Protein 1VMJ (pdb70)

Foldseek 3Di:
DFKFKDKDKDFDPDFKDKDFCQVVVLVRLQVSPFAWWKKKKFWPDLLKAKAKDAPDVVVVVVLVVVLCVVQNQPDQVVDPVCVVPDSRPSSNVSRVVRDGMDMFIHHRSGTPDDDGITMIIIGNGHNDMTIMMMMIDHD

CATH classification: 2.60.120.460

Sequence (139 aa):
MKSYRKELWFHTKRRREFINITPLLEECVRESGIKEGLLLCNAMHITASVFINDDEPGLHHDFEVWLEKLAPEKPYSQYKHNDTGEDNADAHLKRTIMGREVVIAITDRKMDLGPWEQVFYGEFDGMRPKRVLVKIIGE

Solvent-accessible surface area: 7703 Å² total; per-residue (Å²): 175,85,67,30,126,88,31,21,154,22,121,5,161,154,40,54,70,40,44,44,0,6,81,80,0,96,87,4,2,130,96,19,34,0,95,72,20,100,0,54,0,5,2,79,48,114,3,0,0,0,13,42,62,55,77,73,107,33,54,35,114,76,28,58,80,111,2,54,122,90,3,44,25,93,85,78,95,83,33,124,98,14,94,131,68,96,56,15,6,0,0,42,80,0,32,98,83,25,22,101,81,17,91,7,42,3,58,94,102,141,22,81,56,33,122,196,62,57,0,2,0,0,0,2,18,6,109,84,87,0,92,0,30,0,77,0,76,14,74

B-factor: mean 20.35, std 10.3, range [10.86, 66.01]

Radius of gyration: 16.14 Å; Cα contacts (8 Å, |Δi|>4): 302; chains: 1; bounding box: 43×37×29 Å

Structure (mmCIF, N/CA/C/O backbone):
data_1VMJ
#
_entry.id   1VMJ
#
_cell.length_a   110.194
_cell.length_b   110.194
_cell.length_c   110.194
_cell.angle_alpha   90.00
_cell.angle_beta   90.00
_cell.angle_gamma   90.00
#
_symmetry.space_group_name_H-M   'P 43 3 2'
#
loop_
_entity.id
_entity.type
_entity.pdbx_description
1 polymer 'hypothetical protein TM0723'
2 non-polymer 'SODIUM ION'
3 non-polymer 'SULFATE ION'
4 water water
#
loop_
_atom_site.group_PDB
_atom_site.id
_atom_site.type_symbol
_atom_site.label_atom_id
_atom_site.label_alt_id
_atom_site.label_comp_id
_atom_site.label_asym_id
_atom_site.label_entity_id
_atom_site.label_seq_id
_atom_site.pdbx_PDB_ins_code
_atom_site.Cartn_x
_atom_site.Cartn_y
_atom_site.Cartn_z
_atom_site.occupancy
_atom_site.B_iso_or_equiv
_atom_site.auth_seq_id
_atom_site.auth_comp_id
_atom_site.auth_asym_id
_atom_site.auth_atom_id
_atom_site.pdbx_PDB_model_num
ATOM 1 N N . MET A 1 13 ? 37.847 42.338 37.000 1.00 35.89 1 MET A N 1
ATOM 2 C CA . MET A 1 13 ? 38.356 43.287 38.051 1.00 32.92 1 MET A CA 1
ATOM 3 C C . MET A 1 13 ? 38.115 44.712 37.634 1.00 30.09 1 MET A C 1
ATOM 4 O O . MET A 1 13 ? 38.378 45.089 36.492 1.00 32.12 1 MET A O 1
ATOM 9 N N . LYS A 1 14 ? 37.688 45.534 38.577 1.00 22.81 2 LYS A N 1
ATOM 10 C CA . LYS A 1 14 ? 37.466 46.919 38.276 1.00 20.73 2 LYS A CA 1
ATOM 11 C C . LYS A 1 14 ? 38.695 47.704 38.701 1.00 17.63 2 LYS A C 1
ATOM 12 O O . LYS A 1 14 ? 39.400 47.339 39.650 1.00 16.99 2 LYS A O 1
ATOM 17 N N . SER A 1 15 ? 38.931 48.798 37.991 1.00 16.82 3 SER A N 1
ATOM 18 C CA . SER A 1 15 ? 39.929 49.761 38.407 1.00 17.33 3 SER A CA 1
ATOM 19 C C . SER A 1 15 ? 39.433 51.149 38.117 1.00 17.42 3 SER A C 1
ATOM 20 O O . SER A 1 15 ? 38.559 51.366 37.260 1.00 19.29 3 SER A O 1
ATOM 23 N N . TYR A 1 16 ? 39.968 52.094 38.874 1.00 13.89 4 TYR A N 1
ATOM 24 C CA . TYR A 1 16 ? 39.567 53.470 38.812 1.00 14.32 4 TYR A CA 1
ATOM 25 C C . TYR A 1 16 ? 40.783 54.322 39.049 1.00 15.16 4 TYR A C 1
ATOM 26 O O . TYR A 1 16 ? 41.605 53.996 39.913 1.00 13.72 4 TYR A O 1
ATOM 35 N N . ARG A 1 17 ? 40.872 55.421 38.307 1.00 13.83 5 ARG A N 1
ATOM 36 C CA . ARG A 1 17 ? 41.983 56.360 38.420 1.00 14.74 5 ARG A CA 1
ATOM 37 C C . ARG A 1 17 ? 41.488 57.799 38.347 1.00 14.20 5 ARG A C 1
ATOM 38 O O . ARG A 1 17 ? 40.619 58.137 37.536 1.00 14.99 5 ARG A O 1
ATOM 46 N N . LYS A 1 18 ? 42.044 58.664 39.176 1.00 12.05 6 LYS A N 1
ATOM 47 C CA . LYS A 1 18 ? 41.756 60.077 39.113 1.00 13.39 6 LYS A CA 1
ATOM 48 C C . LYS A 1 18 ? 42.971 60.838 39.627 1.00 14.86 6 LYS A C 1
ATOM 49 O O . LYS A 1 18 ? 43.517 60.514 40.685 1.00 14.26 6 LYS A O 1
ATOM 59 N N . GLU A 1 19 ? 43.363 61.886 38.910 1.00 13.09 7 GLU A N 1
ATOM 60 C CA . GLU A 1 19 ? 44.322 62.854 39.441 1.00 13.49 7 GLU A CA 1
ATOM 61 C C . GLU A 1 19 ? 43.586 64.038 40.051 1.00 13.61 7 GLU A C 1
ATOM 62 O O . GLU A 1 19 ? 42.650 64.580 39.468 1.00 16.44 7 GLU A O 1
ATOM 68 N N . LEU A 1 20 ? 44.008 64.412 41.235 1.00 12.14 8 LEU A N 1
ATOM 69 C CA . LEU A 1 20 ? 43.491 65.578 41.932 1.00 12.14 8 LEU A CA 1
ATOM 70 C C . LEU A 1 20 ? 44.586 66.624 41.899 1.00 13.58 8 LEU A C 1
ATOM 71 O O . LEU A 1 20 ? 45.712 66.348 42.268 1.00 14.31 8 LEU A O 1
ATOM 76 N N . TRP A 1 21 ? 44.271 67.839 41.470 1.00 12.59 9 TRP A N 1
ATOM 77 C CA . TRP A 1 21 ? 45.279 68.885 41.309 1.00 13.85 9 TRP A CA 1
ATOM 78 C C . TRP A 1 21 ? 45.142 69.955 42.363 1.00 16.03 9 TRP A C 1
ATOM 79 O O . TRP A 1 21 ? 44.032 70.241 42.807 1.00 15.32 9 TRP A O 1
ATOM 90 N N . PHE A 1 22 ? 46.280 70.513 42.755 1.00 16.59 10 PHE A N 1
ATOM 91 C CA . PHE A 1 22 ? 46.351 71.561 43.780 1.00 16.41 10 PHE A CA 1
ATOM 92 C C . PHE A 1 22 ? 47.296 72.647 43.308 1.00 18.64 10 PHE A C 1
ATOM 93 O O . PHE A 1 22 ? 48.229 72.408 42.558 1.00 17.43 10 PHE A O 1
ATOM 101 N N . HIS A 1 23 ? 47.000 73.873 43.718 1.00 19.39 11 HIS A N 1
ATOM 102 C CA . HIS A 1 23 ? 47.889 75.000 43.496 1.00 21.02 11 HIS A CA 1
ATOM 103 C C . HIS A 1 23 ? 47.747 75.865 44.733 1.00 21.44 11 HIS A C 1
ATOM 104 O O . HIS A 1 23 ? 46.831 76.689 44.825 1.00 21.70 11 HIS A O 1
ATOM 111 N N . THR A 1 24 ? 48.601 75.656 45.729 1.00 16.84 12 THR A N 1
ATOM 112 C CA . THR A 1 24 ? 48.403 76.306 47.000 1.00 17.10 12 THR A CA 1
ATOM 113 C C . THR A 1 24 ? 48.850 77.767 46.953 1.00 15.13 12 THR A C 1
ATOM 114 O O . THR A 1 24 ? 49.768 78.132 46.226 1.00 15.86 12 THR A O 1
ATOM 118 N N . LYS A 1 25 ? 48.206 78.584 47.780 1.00 15.60 13 LYS A N 1
ATOM 119 C CA . LYS A 1 25 ? 48.524 80.002 47.866 1.00 19.18 13 LYS A CA 1
ATOM 120 C C . LYS A 1 25 ? 49.918 80.223 48.462 1.00 18.97 13 LYS A C 1
ATOM 121 O O . LYS A 1 25 ? 50.637 81.156 48.076 1.00 19.79 13 LYS A O 1
ATOM 127 N N . ARG A 1 26 ? 50.290 79.365 49.404 1.00 18.98 14 ARG A N 1
ATOM 128 C CA . ARG A 1 26 ? 51.559 79.507 50.103 1.00 19.64 14 ARG A CA 1
ATOM 129 C C . ARG A 1 26 ? 52.441 78.281 49.899 1.00 17.23 14 ARG A C 1
ATOM 130 O O . ARG A 1 26 ? 52.034 77.267 49.351 1.00 16.51 14 ARG A O 1
ATOM 144 N N . ARG A 1 27 ? 53.664 78.375 50.378 1.00 16.48 15 ARG A N 1
ATOM 145 C CA . ARG A 1 27 ? 54.645 77.310 50.212 1.00 14.63 15 ARG A CA 1
ATOM 146 C C . ARG A 1 27 ? 54.204 75.985 50.847 1.00 11.40 15 ARG A C 1
ATOM 147 O O . ARG A 1 27 ? 54.408 74.907 50.262 1.00 14.29 15 ARG A O 1
ATOM 155 N N . ARG A 1 28 ? 53.689 76.097 52.072 1.00 13.46 16 ARG A N 1
ATOM 156 C CA . ARG A 1 28 ? 53.254 74.931 52.822 1.00 14.12 16 ARG A CA 1
ATOM 157 C C . ARG A 1 28 ? 51.782 75.072 53.208 1.00 15.59 16 ARG A C 1
ATOM 158 O O . ARG A 1 28 ? 51.338 76.158 53.601 1.00 20.13 16 ARG A O 1
ATOM 166 N N . GLU A 1 29 ? 51.060 73.960 53.143 1.00 15.04 17 GLU A N 1
ATOM 167 C CA . GLU A 1 29 ? 49.633 73.911 53.445 1.00 16.22 17 GLU A CA 1
ATOM 168 C C . GLU A 1 29 ? 49.182 72.477 53.630 1.00 14.24 17 GLU A C 1
ATOM 169 O O . GLU A 1 29 ? 49.701 71.604 52.962 1.00 16.05 17 GLU A O 1
ATOM 175 N N . PHE A 1 30 ? 48.246 72.242 54.555 1.00 13.88 18 PHE A N 1
ATOM 176 C CA . PHE A 1 30 ? 47.557 70.961 54.653 1.00 14.53 18 PHE A CA 1
ATOM 177 C C . PHE A 1 30 ? 46.144 71.150 54.125 1.00 13.40 18 PHE A C 1
ATOM 178 O O . PHE A 1 30 ? 45.451 72.100 54.528 1.00 15.36 18 PHE A O 1
ATOM 193 N N . ILE A 1 31 ? 45.722 70.265 53.245 1.00 13.07 19 ILE A N 1
ATOM 194 C CA . ILE A 1 31 ? 44.388 70.328 52.662 1.00 14.00 19 ILE A CA 1
ATOM 195 C C . ILE A 1 31 ? 43.653 69.020 52.907 1.00 14.41 19 ILE A C 1
ATOM 196 O O . ILE A 1 31 ? 44.148 67.973 52.546 1.00 12.85 19 ILE A O 1
ATOM 201 N N . ASN A 1 32 ? 42.483 69.088 53.548 1.00 14.16 20 ASN A N 1
ATOM 202 C CA . ASN A 1 32 ? 41.671 67.891 53.778 1.00 12.51 20 ASN A CA 1
ATOM 203 C C . ASN A 1 32 ? 41.049 67.460 52.445 1.00 14.09 20 ASN A C 1
ATOM 204 O O . ASN A 1 32 ? 40.247 68.168 51.851 1.00 15.50 20 ASN A O 1
ATOM 209 N N . ILE A 1 33 ? 41.443 66.280 51.965 1.00 12.70 21 ILE A N 1
ATOM 210 C CA . ILE A 1 33 ? 40.954 65.744 50.684 1.00 12.25 21 ILE A CA 1
ATOM 211 C C . ILE A 1 33 ? 39.981 64.563 50.854 1.00 12.85 21 ILE A C 1
ATOM 212 O O . ILE A 1 33 ? 39.561 63.930 49.882 1.00 12.44 21 ILE A O 1
ATOM 217 N N . THR A 1 34 ? 39.597 64.269 52.101 1.00 12.17 22 THR A N 1
ATOM 218 C CA . THR A 1 34 ? 38.711 63.168 52.350 1.00 13.01 22 THR A CA 1
ATOM 219 C C 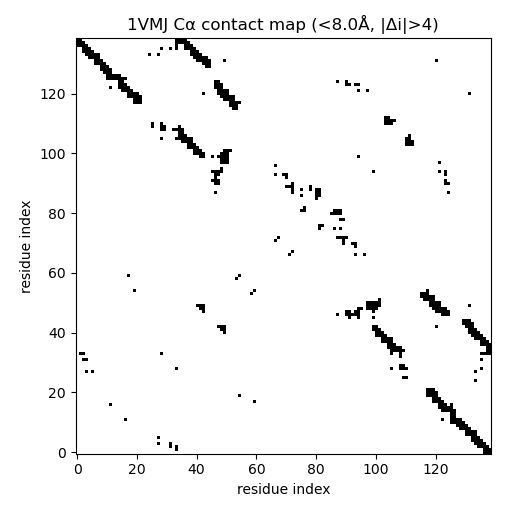. THR A 1 34 ? 37.449 63.177 51.493 1.00 12.41 22 THR A C 1
ATOM 220 O O . THR A 1 34 ? 37.110 62.139 50.910 1.00 12.95 22 THR A O 1
ATOM 224 N N . PRO A 1 35 ? 36.756 64.326 51.404 1.00 12.19 23 PRO A N 1
ATOM 225 C CA . PRO A 1 35 ? 35.543 64.314 50.581 1.00 12.94 23 PRO A CA 1
ATOM 226 C C . PRO A 1 35 ? 35.767 64.019 49.097 1.00 13.32 23 PRO A C 1
ATOM 227 O O . PRO A 1 35 ? 34.884 63.473 48.429 1.00 14.31 23 PRO A O 1
ATOM 231 N N . LEU A 1 36 ? 36.930 64.383 48.577 1.00 13.66 24 LEU A N 1
ATOM 232 C CA . LEU A 1 36 ? 37.260 64.100 47.185 1.00 13.03 24 LEU A CA 1
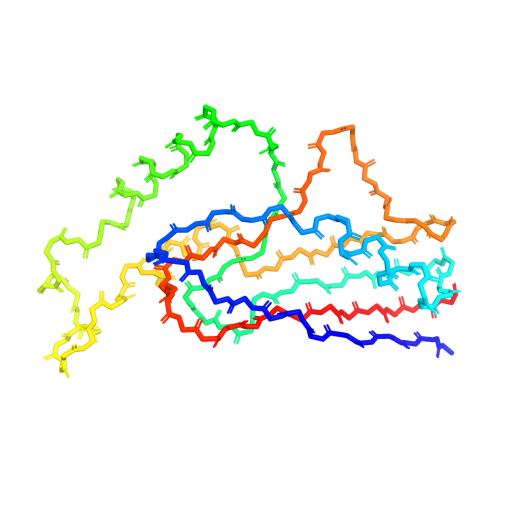ATOM 233 C C . LEU A 1 36 ? 37.428 62.594 46.993 1.00 13.16 24 LEU A C 1
ATOM 234 O O . LEU A 1 36 ? 36.875 62.012 46.055 1.00 14.70 24 LEU A O 1
ATOM 239 N N . LEU A 1 37 ? 38.175 61.958 47.893 1.00 13.19 25 LEU A N 1
ATOM 240 C CA . LEU A 1 37 ? 38.340 60.508 47.882 1.00 12.68 25 LEU A CA 1
ATOM 241 C C . LEU A 1 37 ? 37.005 59.755 48.016 1.00 12.47 25 LEU A C 1
ATOM 242 O O . LEU A 1 37 ? 36.760 58.763 47.334 1.00 12.62 25 LEU A O 1
ATOM 247 N N . GLU A 1 38 ? 36.118 60.264 48.858 1.00 12.87 26 GLU A N 1
ATOM 248 C CA . GLU A 1 38 ? 34.787 59.680 48.993 1.00 12.57 26 GLU A CA 1
ATOM 249 C C . GLU A 1 38 ? 34.059 59.672 47.639 1.00 12.83 26 GLU A C 1
ATOM 250 O O . GLU A 1 38 ? 33.410 58.677 47.279 1.00 13.34 26 GLU A O 1
ATOM 256 N N . GLU A 1 39 ? 34.187 60.771 46.894 1.00 14.00 27 GLU A N 1
ATOM 257 C CA . GLU A 1 39 ? 33.536 60.858 45.583 1.00 13.62 27 GLU A CA 1
ATOM 258 C C . GLU A 1 39 ? 34.210 59.921 44.552 1.00 13.33 27 GLU A C 1
ATOM 259 O O . GLU A 1 39 ? 33.538 59.308 43.747 1.00 13.19 27 GLU A O 1
ATOM 265 N N . CYS A 1 40 ? 35.532 59.783 44.608 1.00 13.29 28 CYS A N 1
ATOM 266 C CA . CYS A 1 40 ? 36.234 58.770 43.792 1.00 13.32 28 CYS A CA 1
ATOM 267 C C . CYS A 1 40 ? 35.701 57.383 44.056 1.00 13.91 28 CYS A C 1
ATOM 268 O O . CYS A 1 40 ? 35.392 56.617 43.131 1.00 14.82 28 CYS A O 1
ATOM 271 N N . VAL A 1 41 ? 35.584 57.049 45.334 1.00 13.52 29 VAL A N 1
ATOM 272 C CA . VAL A 1 41 ? 35.141 55.709 45.713 1.00 12.16 29 VAL A CA 1
ATOM 273 C C . VAL A 1 41 ? 33.723 55.517 45.197 1.00 13.85 29 VAL A C 1
ATOM 274 O O . VAL A 1 41 ? 33.389 54.481 44.622 1.00 12.68 29 VAL A O 1
ATOM 278 N N . ARG A 1 42 ? 32.893 56.540 45.372 1.00 13.30 30 ARG A N 1
ATOM 279 C CA . ARG A 1 42 ? 31.496 56.413 44.992 1.00 13.38 30 ARG A CA 1
ATOM 280 C C . ARG A 1 42 ? 31.396 56.177 43.491 1.00 14.24 30 ARG A C 1
ATOM 281 O O . ARG A 1 42 ? 30.721 55.245 43.049 1.00 15.48 30 ARG A O 1
ATOM 289 N N . GLU A 1 43 ? 32.064 57.016 42.714 1.00 14.60 31 GLU A N 1
ATOM 290 C CA . GLU A 1 43 ? 31.918 56.911 41.273 1.00 15.26 31 GLU A CA 1
ATOM 291 C C . GLU A 1 43 ? 32.582 55.648 40.697 1.00 17.07 31 GLU A C 1
ATOM 292 O O . GLU A 1 43 ? 32.155 55.140 39.669 1.00 18.21 31 GLU A O 1
ATOM 298 N N . SER A 1 44 ? 33.570 55.107 41.381 1.00 15.91 32 SER A N 1
ATOM 299 C CA . SER A 1 44 ? 34.222 53.895 40.913 1.00 16.49 32 SER A CA 1
ATOM 300 C C . SER A 1 44 ? 33.297 52.709 40.819 1.00 16.44 32 SER A C 1
ATOM 301 O O . SER A 1 44 ? 33.562 51.776 40.046 1.00 18.62 32 SER A O 1
ATOM 304 N N . GLY A 1 45 ? 32.278 52.699 41.671 1.00 14.61 33 GLY A N 1
ATOM 305 C CA . GLY A 1 45 ? 31.388 51.541 41.784 1.00 15.96 33 GLY A CA 1
ATOM 306 C C . GLY A 1 45 ? 32.010 50.318 42.435 1.00 16.61 33 GLY A C 1
ATOM 307 O O . GLY A 1 45 ? 31.390 49.253 42.484 1.00 18.26 33 GLY A O 1
ATOM 308 N N . ILE A 1 46 ? 33.229 50.439 42.923 1.00 14.75 34 ILE A N 1
ATOM 309 C CA . ILE A 1 46 ? 33.909 49.325 43.556 1.00 14.50 34 ILE A CA 1
ATOM 310 C C . ILE A 1 46 ? 33.338 49.084 44.949 1.00 14.58 34 ILE A C 1
ATOM 311 O O . ILE A 1 46 ? 33.220 50.010 45.742 1.00 14.63 34 ILE A O 1
ATOM 316 N N . LYS A 1 47 ? 32.980 47.832 45.243 1.00 14.01 35 LYS A N 1
ATOM 317 C CA . LYS A 1 47 ? 32.398 47.488 46.528 1.00 13.55 35 LYS A CA 1
ATOM 318 C C . LYS A 1 47 ? 33.469 47.091 47.539 1.00 14.84 35 LYS A C 1
ATOM 319 O O . LYS A 1 47 ? 33.397 47.495 48.693 1.00 14.13 35 LYS A O 1
ATOM 330 N N . GLU A 1 48 ? 34.432 46.275 47.101 1.00 13.79 36 GLU A N 1
ATOM 331 C CA . GLU A 1 48 ? 35.506 45.757 47.965 1.00 12.03 36 GLU A CA 1
ATOM 332 C C . GLU A 1 48 ? 36.822 45.914 47.231 1.00 12.60 36 GLU A C 1
ATOM 333 O O . GLU A 1 48 ? 36.942 45.526 46.069 1.00 15.12 36 GLU A O 1
ATOM 339 N N . GLY A 1 49 ? 37.813 46.490 47.892 1.00 13.28 37 GLY A N 1
ATOM 340 C CA . GLY A 1 49 ? 39.065 46.719 47.210 1.00 15.58 37 GLY A CA 1
ATOM 341 C C . GLY A 1 49 ? 40.072 47.464 48.051 1.00 14.49 37 GLY A C 1
ATOM 342 O O . GLY A 1 49 ? 39.947 47.522 49.267 1.00 12.71 37 GLY A O 1
ATOM 343 N N . LEU A 1 50 ? 41.083 48.010 47.382 1.00 13.59 38 LEU A N 1
ATOM 344 C CA . LEU A 1 50 ? 42.104 48.841 47.998 1.00 13.11 38 LEU A CA 1
ATOM 345 C C . LEU A 1 50 ? 42.218 50.108 47.188 1.00 13.23 38 LEU A C 1
ATOM 346 O O . LEU A 1 50 ? 42.223 50.057 45.955 1.00 12.97 38 LEU A O 1
ATOM 351 N N . LEU A 1 51 ? 42.347 51.223 47.895 1.00 12.86 39 LEU A N 1
ATOM 352 C CA . LEU A 1 51 ? 42.565 52.536 47.325 1.00 10.86 39 LEU A CA 1
ATOM 353 C C . LEU A 1 51 ? 43.967 53.004 47.706 1.00 12.13 39 LEU A C 1
ATOM 354 O O . LEU A 1 51 ? 44.354 52.984 48.863 1.00 13.61 39 LEU A O 1
ATOM 359 N N . LEU A 1 52 ? 44.724 53.433 46.712 1.00 12.37 40 LEU A N 1
ATOM 360 C CA . LEU A 1 52 ? 45.983 54.124 46.890 1.00 11.94 40 LEU A CA 1
ATOM 361 C C . LEU A 1 52 ? 45.754 55.589 46.586 1.00 11.34 40 LEU A C 1
ATOM 362 O O . LEU A 1 52 ? 45.160 55.935 45.591 1.00 12.07 40 LEU A O 1
ATOM 367 N N . CYS A 1 53 ? 46.290 56.434 47.451 1.00 12.01 41 CYS A N 1
ATOM 368 C CA . CYS A 1 53 ? 46.331 57.835 47.185 1.00 12.01 41 CYS A CA 1
ATOM 369 C C . CYS A 1 53 ? 47.723 58.347 47.514 1.00 12.33 41 CYS A C 1
ATOM 370 O O . CYS A 1 53 ? 48.164 58.268 48.675 1.00 13.29 41 CYS A O 1
ATOM 373 N N . ASN A 1 54 ? 48.396 58.899 46.505 1.00 12.25 42 ASN A N 1
ATOM 374 C CA . ASN A 1 54 ? 49.770 59.330 46.667 1.00 12.13 42 ASN A CA 1
ATOM 375 C C . ASN A 1 54 ? 50.051 60.671 46.035 1.00 14.03 42 ASN A C 1
ATOM 376 O O . ASN A 1 54 ? 49.444 61.043 45.052 1.00 13.09 42 ASN A O 1
ATOM 381 N N . ALA A 1 55 ? 51.014 61.384 46.635 1.00 13.93 43 ALA A N 1
ATOM 382 C CA . ALA A 1 55 ? 51.565 62.581 46.027 1.00 14.26 43 ALA A CA 1
ATOM 383 C C . ALA A 1 55 ? 52.379 62.146 44.811 1.00 13.31 43 ALA A C 1
ATOM 384 O O . ALA A 1 55 ? 53.226 61.269 44.924 1.00 15.24 43 ALA A O 1
ATOM 386 N N . MET A 1 56 ? 52.135 62.784 43.668 1.00 12.83 44 MET A N 1
ATOM 387 C CA . MET A 1 56 ? 52.881 62.495 42.446 1.00 12.62 44 MET A CA 1
ATOM 388 C C . MET A 1 56 ? 54.146 63.327 42.363 1.00 14.44 44 MET A C 1
ATOM 389 O O . MET A 1 56 ? 54.959 63.132 41.471 1.00 15.65 44 MET A O 1
ATOM 394 N N . HIS A 1 57 ? 54.296 64.253 43.293 1.00 14.67 45 HIS A N 1
ATOM 395 C CA . HIS A 1 57 ? 55.481 65.113 43.394 1.00 14.92 45 HIS A CA 1
ATOM 396 C C . HIS A 1 57 ? 56.256 64.724 44.623 1.00 15.47 45 HIS A C 1
ATOM 397 O O . HIS A 1 57 ? 55.700 64.258 45.614 1.00 16.89 45 HIS A O 1
ATOM 404 N N . ILE A 1 58 ? 57.564 64.911 44.551 1.00 13.04 46 ILE A N 1
ATOM 405 C CA . ILE A 1 58 ? 58.486 64.378 45.549 1.00 13.83 46 ILE A CA 1
ATOM 406 C C . ILE A 1 58 ? 58.786 65.372 46.668 1.00 14.52 46 ILE A C 1
ATOM 407 O O . ILE A 1 58 ? 59.683 65.137 47.493 1.00 14.05 46 ILE A O 1
ATOM 412 N N . THR A 1 59 ? 58.002 66.453 46.694 1.00 13.93 47 THR A N 1
ATOM 413 C CA . THR A 1 59 ? 58.053 67.497 47.699 1.00 13.69 47 THR A CA 1
ATOM 414 C C . THR A 1 59 ? 56.702 67.703 48.386 1.00 13.59 47 THR A C 1
ATOM 415 O O . THR A 1 59 ? 56.439 68.767 48.963 1.00 14.73 47 THR A O 1
ATOM 419 N N . ALA A 1 60 ? 55.861 66.675 48.335 1.00 13.17 48 ALA A N 1
ATOM 420 C CA . ALA A 1 60 ? 54.560 66.720 48.957 1.00 12.49 48 ALA A CA 1
ATOM 421 C C . ALA A 1 60 ? 54.157 65.339 49.433 1.00 13.75 48 ALA A C 1
ATOM 422 O O . ALA A 1 60 ? 54.772 64.322 49.105 1.00 14.67 48 ALA A O 1
ATOM 424 N N . SER A 1 61 ? 53.130 65.315 50.275 1.00 13.53 49 SER A N 1
ATOM 425 C CA . SER A 1 61 ? 52.684 64.099 50.961 1.00 12.91 49 SER A CA 1
ATOM 426 C C . SER A 1 61 ? 51.208 63.876 50.835 1.00 13.01 49 SER A C 1
ATOM 427 O O . SER A 1 61 ? 50.453 64.818 50.667 1.00 14.42 49 SER A O 1
ATOM 430 N N . VAL A 1 62 ? 50.804 62.616 50.976 1.00 12.45 50 VAL A N 1
ATOM 431 C CA . VAL A 1 62 ? 49.432 62.264 51.337 1.00 12.75 50 VAL A CA 1
ATOM 432 C C . VAL A 1 62 ? 49.497 61.427 52.617 1.00 14.62 50 VAL A C 1
ATOM 433 O O . VAL A 1 62 ? 50.280 60.496 52.722 1.00 12.91 50 VAL A O 1
ATOM 437 N N . PHE A 1 63 ? 48.733 61.819 53.627 1.00 13.08 51 PHE A N 1
ATOM 438 C CA . PHE A 1 63 ? 48.784 61.183 54.942 1.00 12.35 51 PHE A CA 1
ATOM 439 C C . PHE A 1 63 ? 47.418 61.282 55.574 1.00 12.80 51 PHE A C 1
ATOM 440 O O . PHE A 1 63 ? 46.538 62.018 55.099 1.00 13.87 51 PHE A O 1
ATOM 448 N N . ILE A 1 64 ? 47.249 60.484 56.623 1.00 13.33 52 ILE A N 1
ATOM 449 C CA . ILE A 1 64 ? 46.030 60.469 57.412 1.00 11.97 52 ILE A CA 1
ATOM 450 C C . ILE A 1 64 ? 46.318 60.933 58.830 1.00 12.50 52 ILE A C 1
ATOM 451 O O . ILE A 1 64 ? 47.208 60.399 59.504 1.00 14.34 52 ILE A O 1
ATOM 456 N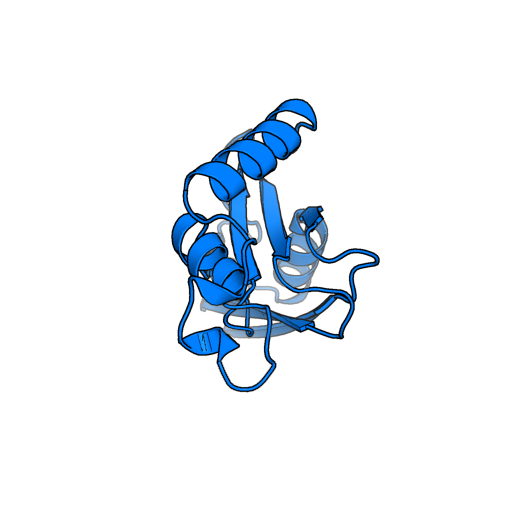 N . ASN A 1 65 ? 45.549 61.916 59.300 1.00 12.30 53 ASN A N 1
ATOM 457 C CA . ASN A 1 65 ? 45.623 62.297 60.699 1.00 12.83 53 ASN A CA 1
ATOM 458 C C . ASN A 1 65 ? 44.420 63.152 61.061 1.00 15.42 53 ASN A C 1
ATOM 459 O O . ASN A 1 65 ? 43.430 63.085 60.389 1.00 15.50 53 ASN A O 1
ATOM 464 N N . ASP A 1 66 ? 44.504 63.940 62.122 1.00 16.43 54 ASP A N 1
ATOM 465 C CA . ASP A 1 66 ? 43.347 64.702 62.605 1.00 16.94 54 ASP A CA 1
ATOM 466 C C . ASP A 1 66 ? 43.156 65.987 61.823 1.00 17.27 54 ASP A C 1
ATOM 467 O O . ASP A 1 66 ? 44.127 66.648 61.468 1.00 21.03 54 ASP A O 1
ATOM 472 N N . ASP A 1 67 ? 41.904 66.366 61.600 1.00 17.88 55 ASP A N 1
ATOM 473 C CA . ASP A 1 67 ? 41.596 67.698 61.103 1.00 17.62 55 ASP A CA 1
ATOM 474 C C . ASP A 1 67 ? 41.302 68.605 62.296 1.00 18.24 55 ASP A C 1
ATOM 475 O O . ASP A 1 67 ? 40.162 68.800 62.698 1.00 18.79 55 ASP A O 1
ATOM 480 N N . GLU A 1 68 ? 42.364 69.118 62.886 1.00 18.55 56 GLU A N 1
ATOM 481 C CA . GLU A 1 68 ? 42.278 69.965 64.071 1.00 19.27 56 GLU A CA 1
ATOM 482 C C . GLU A 1 68 ? 43.370 71.018 63.903 1.00 18.48 56 GLU A C 1
ATOM 483 O O . GLU A 1 68 ? 44.517 70.670 63.674 1.00 18.17 56 GLU A O 1
ATOM 489 N N . PRO A 1 69 ? 43.022 72.310 63.992 1.00 18.67 57 PRO A N 1
ATOM 490 C CA . PRO A 1 69 ? 43.987 73.355 63.666 1.00 18.79 57 PRO A CA 1
ATOM 491 C C . PRO A 1 69 ? 45.210 73.394 64.572 1.00 16.19 57 PRO A C 1
ATOM 492 O O . PRO A 1 69 ? 46.298 73.705 64.096 1.00 17.47 57 PRO A O 1
ATOM 496 N N . GLY A 1 70 ? 45.029 73.103 65.856 1.00 16.79 58 GLY A N 1
ATOM 497 C CA . GLY A 1 70 ? 46.148 73.058 66.790 1.00 15.06 58 GLY A CA 1
ATOM 498 C C . GLY A 1 70 ? 47.168 72.037 66.334 1.00 13.16 58 GLY A C 1
ATOM 499 O O . GLY A 1 70 ? 48.367 72.310 66.296 1.00 15.39 58 GLY A O 1
ATOM 500 N N . LEU A 1 71 ? 46.697 70.856 65.948 1.00 14.07 59 LEU A N 1
ATOM 501 C CA . LEU A 1 71 ? 47.605 69.804 65.497 1.00 15.08 59 LEU A CA 1
ATOM 502 C C . LEU A 1 71 ? 48.311 70.163 64.202 1.00 14.92 59 LEU A C 1
ATOM 503 O O . LEU A 1 71 ? 49.489 69.867 64.040 1.00 14.95 59 LEU A O 1
ATOM 508 N N . HIS A 1 72 ? 47.602 70.826 63.285 1.00 15.18 60 HIS A N 1
ATOM 509 C CA . HIS A 1 72 ? 48.236 71.296 62.056 1.00 15.30 60 HIS A CA 1
ATOM 510 C C . HIS A 1 72 ? 49.369 72.254 62.348 1.00 14.17 60 HIS A C 1
ATOM 511 O O . HIS A 1 72 ? 50.443 72.139 61.762 1.00 16.05 60 HIS A O 1
ATOM 518 N N . HIS A 1 73 ? 49.130 73.166 63.283 1.00 13.36 61 HIS A N 1
ATOM 519 C CA . HIS A 1 73 ? 50.182 74.037 63.755 1.00 13.49 61 HIS A CA 1
ATOM 520 C C . HIS A 1 73 ? 51.350 73.233 64.342 1.00 15.23 61 HIS A C 1
ATOM 521 O O . HIS A 1 73 ? 52.513 73.480 64.024 1.00 15.37 61 HIS A O 1
ATOM 528 N N . ASP A 1 74 ? 51.039 72.235 65.159 1.00 13.62 62 ASP A N 1
ATOM 529 C CA . ASP A 1 74 ? 52.084 71.407 65.749 1.00 13.58 62 ASP A CA 1
ATOM 530 C C . ASP A 1 74 ? 52.910 70.668 64.694 1.00 14.10 62 ASP A C 1
ATOM 531 O O . ASP A 1 74 ? 54.125 70.607 64.806 1.00 14.56 62 ASP A O 1
ATOM 536 N N . PHE A 1 75 ? 52.275 70.146 63.648 1.00 14.48 63 PHE A N 1
ATOM 537 C CA . PHE A 1 75 ? 53.026 69.491 62.568 1.00 15.22 63 PHE A CA 1
ATOM 538 C C . PHE A 1 75 ? 53.968 70.495 61.883 1.00 14.46 63 PHE A C 1
ATOM 539 O O . PHE A 1 75 ? 55.100 70.169 61.561 1.00 13.85 63 PHE A O 1
ATOM 547 N N . GLU A 1 76 ? 53.483 71.701 61.626 1.00 13.77 64 GLU A N 1
ATOM 548 C CA . GLU A 1 76 ? 54.319 72.737 61.004 1.00 16.53 64 GLU A CA 1
ATOM 549 C C . GLU A 1 76 ? 55.571 72.996 61.828 1.00 15.20 64 GLU A C 1
ATOM 550 O O . GLU A 1 76 ? 56.708 73.005 61.308 1.00 16.13 64 GLU A O 1
ATOM 556 N N . VAL A 1 77 ? 55.372 73.212 63.116 1.00 14.71 65 VAL A N 1
ATOM 557 C CA . VAL A 1 77 ? 56.490 73.483 64.028 1.00 15.53 65 VAL A CA 1
ATOM 558 C C . VAL A 1 77 ? 57.460 72.285 64.080 1.00 14.26 65 VAL A C 1
ATOM 559 O O . VAL A 1 77 ? 58.670 72.439 64.034 1.00 14.48 65 VAL A O 1
ATOM 563 N N . TRP A 1 78 ? 56.902 71.085 64.163 1.00 13.49 66 TRP A N 1
ATOM 564 C CA . TRP A 1 78 ? 57.705 69.858 64.274 1.00 13.22 66 TRP A CA 1
ATOM 565 C C . TRP A 1 78 ? 58.507 69.559 63.028 1.00 13.10 66 TRP A C 1
ATOM 566 O O . TRP A 1 78 ? 59.677 69.228 63.106 1.00 13.21 66 TRP A O 1
ATOM 577 N N . LEU A 1 79 ? 57.893 69.730 61.874 1.00 13.93 67 LEU A N 1
ATOM 578 C CA . LEU A 1 79 ? 58.573 69.486 60.631 1.00 14.02 67 LEU A CA 1
ATOM 579 C C . LEU A 1 79 ? 59.659 70.504 60.394 1.00 12.74 67 LEU A C 1
ATOM 580 O O . LEU A 1 79 ? 60.681 70.186 59.783 1.00 15.58 67 LEU A O 1
ATOM 585 N N . GLU A 1 80 ? 59.447 71.738 60.843 1.00 14.59 68 GLU A N 1
ATOM 586 C CA . GLU A 1 80 ? 60.493 72.746 60.752 1.00 15.34 68 GLU A CA 1
ATOM 587 C C . GLU A 1 80 ? 61.673 72.427 61.667 1.00 14.11 68 GLU A C 1
ATOM 588 O O . GLU A 1 80 ? 62.825 72.774 61.368 1.00 17.58 68 GLU A O 1
ATOM 594 N N . LYS A 1 81 ? 61.407 71.799 62.800 1.00 13.80 69 LYS A N 1
ATOM 595 C CA . LYS A 1 81 ? 62.454 71.335 63.691 1.00 16.45 69 LYS A CA 1
ATOM 596 C C . LYS A 1 81 ? 63.226 70.180 63.084 1.00 15.99 69 LYS A C 1
ATOM 597 O O . LYS A 1 81 ? 64.442 70.159 63.130 1.00 16.68 69 LYS A O 1
ATOM 604 N N . LEU A 1 82 ? 62.534 69.213 62.512 1.00 15.84 70 LEU A N 1
ATOM 605 C CA . LEU A 1 82 ? 63.205 68.038 61.976 1.00 15.46 70 LEU A CA 1
ATOM 606 C C . LEU A 1 82 ? 63.896 68.275 60.653 1.00 14.55 70 LEU A C 1
ATOM 607 O O . LEU A 1 82 ? 64.911 67.625 60.366 1.00 16.39 70 LEU A O 1
ATOM 612 N N . ALA A 1 83 ? 63.342 69.183 59.840 1.00 13.79 71 ALA A N 1
ATOM 613 C CA . ALA A 1 83 ? 63.827 69.425 58.481 1.00 12.18 71 ALA A CA 1
ATOM 614 C C . ALA A 1 83 ? 63.654 70.890 58.106 1.00 13.06 71 ALA A C 1
ATOM 615 O O . ALA A 1 83 ? 62.800 71.239 57.306 1.00 14.41 71 ALA A O 1
ATOM 617 N N . PRO A 1 84 ? 64.448 71.769 58.725 1.00 13.66 72 PRO A N 1
ATOM 618 C CA . PRO A 1 84 ? 64.310 73.200 58.542 1.00 14.38 72 PRO A CA 1
ATOM 619 C C . PRO A 1 84 ? 64.471 73.654 57.104 1.00 14.61 72 PRO A C 1
ATOM 620 O O . PRO A 1 84 ? 65.348 73.202 56.401 1.00 14.76 72 PRO A O 1
ATOM 624 N N . GLU A 1 85 ? 63.594 74.569 56.693 1.00 13.95 73 GLU A N 1
ATOM 625 C CA . GLU A 1 85 ? 63.669 75.157 55.376 1.00 13.54 73 GLU A CA 1
ATOM 626 C C . GLU A 1 85 ? 64.995 75.864 55.148 1.00 13.72 73 GLU A C 1
ATOM 627 O O . GLU A 1 85 ? 65.616 75.715 54.090 1.00 15.47 73 GLU A O 1
ATOM 633 N N . LYS A 1 86 ? 65.401 76.657 56.142 1.00 14.31 74 LYS A N 1
ATOM 634 C CA . LYS A 1 86 ? 66.535 77.586 56.054 1.00 14.80 74 LYS A CA 1
ATOM 635 C C . LYS A 1 86 ? 67.597 77.298 57.115 1.00 15.49 74 LYS A C 1
ATOM 636 O O . LYS A 1 86 ? 67.270 76.716 58.159 1.00 15.30 74 LYS A O 1
ATOM 640 N N . PRO A 1 87 ? 68.862 77.703 56.862 1.00 14.44 75 PRO A N 1
ATOM 641 C CA . PRO A 1 87 ? 69.308 78.362 55.615 1.00 15.76 75 PRO A CA 1
ATOM 642 C C . PRO A 1 87 ? 69.323 77.406 54.429 1.00 15.63 75 PRO A C 1
ATOM 643 O O . PRO A 1 87 ? 69.592 76.211 54.581 1.00 15.82 75 PRO A O 1
ATOM 647 N N . TYR A 1 88 ? 69.013 77.931 53.254 1.00 14.11 76 TYR A N 1
ATOM 648 C CA . TYR A 1 88 ? 69.008 77.129 52.039 1.00 14.77 76 TYR A CA 1
ATOM 649 C C . TYR A 1 88 ? 70.361 76.486 51.769 1.00 14.47 76 TYR A C 1
ATOM 650 O O . TYR A 1 88 ? 70.450 75.372 51.260 1.00 15.23 76 TYR A O 1
ATOM 659 N N . SER A 1 89 ? 71.409 77.211 52.123 1.00 14.59 77 SER A N 1
ATOM 660 C CA . SER A 1 89 ? 72.792 76.791 51.914 1.00 16.64 77 SER A CA 1
ATOM 661 C C . SER A 1 89 ? 73.184 75.506 52.631 1.00 16.19 77 SER A C 1
ATOM 662 O O . SER A 1 89 ? 74.186 74.905 52.273 1.00 17.22 77 SER A O 1
ATOM 665 N N . GLN A 1 90 ? 72.418 75.066 53.629 1.00 15.98 78 GLN A N 1
ATOM 666 C CA . GLN A 1 90 ? 72.764 73.845 54.338 1.00 15.69 78 GLN A CA 1
ATOM 667 C C . GLN A 1 90 ? 72.521 72.609 53.528 1.00 15.85 78 GLN A C 1
ATOM 668 O O . GLN A 1 90 ? 72.977 71.550 53.908 1.00 17.98 78 GLN A O 1
ATOM 674 N N . TYR A 1 91 ? 71.781 72.746 52.435 1.00 14.46 79 TYR A N 1
ATOM 675 C CA . TYR A 1 91 ? 71.442 71.598 51.596 1.00 12.72 79 TYR A CA 1
ATOM 676 C C . TYR A 1 91 ? 72.096 71.683 50.223 1.00 14.30 79 TYR A C 1
ATOM 677 O O . TYR A 1 91 ? 71.887 72.655 49.477 1.00 14.92 79 TYR A O 1
ATOM 686 N N . LYS A 1 92 ? 72.829 70.627 49.873 1.00 14.82 80 LYS A N 1
ATOM 687 C CA . LYS A 1 92 ? 73.484 70.546 48.566 1.00 17.62 80 LYS A CA 1
ATOM 688 C C . LYS A 1 92 ? 72.507 70.506 47.409 1.00 17.30 80 LYS A C 1
ATOM 689 O O . LYS A 1 92 ? 72.845 70.940 46.326 1.00 16.77 80 LYS A O 1
ATOM 695 N N . HIS A 1 93 ? 71.297 69.987 47.633 1.00 14.51 81 HIS A N 1
ATOM 696 C CA . HIS A 1 93 ? 70.273 70.008 46.602 1.00 15.89 81 HIS A CA 1
ATOM 697 C C . HIS A 1 93 ? 69.970 71.431 46.145 1.00 15.77 81 HIS A C 1
ATOM 698 O O . HIS A 1 93 ? 69.556 71.634 45.000 1.00 17.73 81 HIS A O 1
ATOM 705 N N . ASN A 1 94 ? 70.170 72.413 47.028 1.00 16.32 82 ASN A N 1
ATOM 706 C CA . ASN A 1 94 ? 69.832 73.806 46.714 1.00 12.73 82 ASN A CA 1
ATOM 707 C C . ASN A 1 94 ? 70.984 74.572 46.067 1.00 16.86 82 ASN A C 1
ATOM 708 O O . ASN A 1 94 ? 70.885 75.774 45.863 1.00 19.16 82 ASN A O 1
ATOM 713 N N . ASP A 1 95 ? 72.082 73.884 45.786 1.00 18.95 83 ASP A N 1
ATOM 714 C CA . ASP A 1 95 ? 73.334 74.546 45.377 1.00 21.69 83 ASP A CA 1
ATOM 715 C C . ASP A 1 95 ? 73.286 75.254 44.035 1.00 27.40 83 ASP A C 1
ATOM 716 O O . ASP A 1 95 ? 74.084 76.168 43.785 1.00 29.07 83 ASP A O 1
ATOM 721 N N . THR A 1 96 ? 72.373 74.838 43.174 1.00 30.05 84 THR A N 1
ATOM 722 C CA . THR A 1 96 ? 72.246 75.448 41.855 1.00 33.88 84 THR A CA 1
ATOM 723 C C . THR A 1 96 ? 70.942 76.233 41.698 1.00 33.85 84 THR A C 1
ATOM 724 O O . THR A 1 96 ? 70.413 76.351 40.586 1.00 36.31 84 THR A O 1
ATOM 728 N N . GLY A 1 97 ? 70.413 76.738 42.809 1.00 30.32 85 GLY A N 1
ATOM 729 C CA . GLY A 1 97 ? 69.353 77.724 42.766 1.00 29.13 85 GLY A CA 1
ATOM 730 C C . GLY A 1 97 ? 67.983 77.272 43.223 1.00 27.51 85 GLY A C 1
ATOM 731 O O . GLY A 1 97 ? 67.119 78.111 43.460 1.00 27.29 85 GLY A O 1
ATOM 732 N N . GLU A 1 98 ? 67.770 75.969 43.347 1.00 24.32 86 GLU A N 1
ATOM 733 C CA . GLU A 1 98 ? 66.536 75.471 43.952 1.00 23.29 86 GLU A CA 1
ATOM 734 C C . GLU A 1 98 ? 66.567 75.848 45.415 1.00 18.92 86 GLU A C 1
ATOM 735 O O . GLU A 1 98 ? 67.632 76.113 45.946 1.00 19.27 86 GLU A O 1
ATOM 741 N N . ASP A 1 99 ? 65.396 75.896 46.059 1.00 15.30 87 ASP A N 1
ATOM 742 C CA . ASP A 1 99 ? 65.353 76.160 47.489 1.00 16.26 87 ASP A CA 1
ATOM 743 C C . ASP A 1 99 ? 64.465 75.181 48.217 1.00 16.56 87 ASP A C 1
ATOM 744 O O . ASP A 1 99 ? 64.130 75.389 49.381 1.00 18.59 87 ASP A O 1
ATOM 749 N N . ASN A 1 100 ? 64.126 74.079 47.556 1.00 14.60 88 ASN A N 1
ATOM 750 C CA . ASN A 1 100 ? 63.139 73.164 48.118 1.00 15.93 88 ASN A CA 1
ATOM 751 C C . ASN A 1 100 ? 63.688 71.885 48.737 1.00 13.22 88 ASN A C 1
ATOM 752 O O . ASN A 1 100 ? 62.911 70.995 49.043 1.00 13.55 88 ASN A O 1
ATOM 757 N N . ALA A 1 101 ? 64.988 71.813 49.033 1.00 14.36 89 ALA A N 1
ATOM 758 C CA . ALA A 1 101 ? 65.537 70.606 49.665 1.00 13.61 89 ALA A CA 1
ATOM 759 C C . ALA A 1 101 ? 64.732 70.162 50.890 1.00 14.02 89 ALA A C 1
ATOM 760 O O . ALA A 1 101 ? 64.392 68.980 51.030 1.00 14.72 89 ALA A O 1
ATOM 762 N N . ASP A 1 102 ? 64.362 71.113 51.740 1.00 12.76 90 ASP A N 1
ATOM 763 C CA . ASP A 1 102 ? 63.624 70.803 52.960 1.00 13.88 90 ASP A CA 1
ATOM 764 C C . ASP A 1 102 ? 62.302 70.110 52.686 1.00 13.59 90 ASP A C 1
ATOM 765 O O . ASP A 1 102 ? 61.852 69.291 53.493 1.00 14.86 90 ASP A O 1
ATOM 770 N N . ALA A 1 103 ? 61.673 70.443 51.557 1.00 12.17 91 ALA A N 1
ATOM 771 C CA . ALA A 1 103 ? 60.367 69.884 51.228 1.00 12.34 91 ALA A CA 1
ATOM 772 C C . ALA A 1 103 ? 60.471 68.385 50.934 1.00 13.70 91 ALA A C 1
ATOM 773 O O . ALA A 1 103 ? 59.549 67.624 51.234 1.00 14.39 91 ALA A O 1
ATOM 775 N N . HIS A 1 104 ? 61.593 67.962 50.361 1.00 14.27 92 HIS A N 1
ATOM 776 C CA . HIS A 1 104 ? 61.818 66.539 50.086 1.00 13.84 92 HIS A CA 1
ATOM 777 C C . HIS A 1 104 ? 61.946 65.782 51.400 1.00 13.88 92 HIS A C 1
ATOM 778 O O . HIS A 1 104 ? 61.481 64.647 51.527 1.00 15.04 92 HIS A O 1
ATOM 785 N N . LEU A 1 105 ? 62.584 66.418 52.378 1.00 12.81 93 LEU A N 1
ATOM 786 C CA . LEU A 1 105 ? 62.733 65.846 53.727 1.00 13.63 93 LEU A CA 1
ATOM 787 C C . LEU A 1 105 ? 61.418 65.826 54.519 1.00 13.71 93 LEU A C 1
ATOM 788 O O . LEU A 1 105 ? 61.060 64.801 55.089 1.00 13.39 93 LEU A O 1
ATOM 793 N N . LYS A 1 106 ? 60.705 66.944 54.535 1.00 13.70 94 LYS A N 1
ATOM 794 C CA . LYS A 1 106 ? 59.423 67.035 55.220 1.00 12.79 94 LYS A CA 1
ATOM 795 C C . LYS A 1 106 ? 58.447 65.983 54.690 1.00 12.34 94 LYS A C 1
ATOM 796 O O . LYS A 1 106 ? 57.747 65.320 55.451 1.00 14.80 94 LYS A O 1
ATOM 802 N N . ARG A 1 107 ? 58.398 65.818 53.366 1.00 12.93 95 ARG A N 1
ATOM 803 C CA . ARG A 1 107 ? 57.453 64.847 52.793 1.00 13.45 95 ARG A CA 1
ATOM 804 C C . ARG A 1 107 ? 57.834 63.451 53.228 1.00 14.58 95 ARG A C 1
ATOM 805 O O . ARG A 1 107 ? 56.949 62.607 53.406 1.00 15.71 95 ARG A O 1
ATOM 813 N N . THR A 1 108 ? 59.133 63.197 53.382 1.00 12.61 96 THR A N 1
ATOM 814 C CA . THR A 1 108 ? 59.593 61.899 53.819 1.00 12.00 96 THR A CA 1
ATOM 815 C C . THR A 1 108 ? 59.040 61.570 55.205 1.00 14.96 96 THR A C 1
ATOM 816 O O . THR A 1 108 ? 58.584 60.450 55.436 1.00 15.37 96 THR A O 1
ATOM 820 N N . ILE A 1 109 ? 59.053 62.534 56.114 1.00 14.79 97 ILE A N 1
ATOM 821 C CA . ILE A 1 109 ? 58.462 62.316 57.429 1.00 13.52 97 ILE A CA 1
ATOM 822 C C . ILE A 1 109 ? 56.976 61.990 57.345 1.00 15.47 97 ILE A C 1
ATOM 823 O O . ILE A 1 109 ? 56.516 61.035 57.969 1.00 16.08 97 ILE A O 1
ATOM 828 N N . MET A 1 110 ? 56.218 62.777 56.598 1.00 15.06 98 MET A N 1
ATOM 829 C CA . MET A 1 110 ? 54.762 62.614 56.593 1.00 14.61 98 MET A CA 1
ATOM 830 C C . MET A 1 110 ? 54.330 61.417 55.748 1.00 16.39 98 MET A C 1
ATOM 831 O O . MET A 1 110 ? 53.255 60.828 55.981 1.00 17.15 98 MET A O 1
ATOM 836 N N . GLY A 1 111 ? 55.154 61.078 54.763 1.00 14.60 99 GLY A N 1
ATOM 837 C CA . GLY A 1 111 ? 54.892 59.981 53.859 1.00 15.16 99 GLY A CA 1
ATOM 838 C C . GLY A 1 111 ? 54.391 60.395 52.492 1.00 14.54 99 GLY A C 1
ATOM 839 O O . GLY A 1 111 ? 53.750 61.418 52.302 1.00 15.93 99 GLY A O 1
ATOM 840 N N . ARG A 1 112 ? 54.629 59.528 51.530 1.00 14.38 100 ARG A N 1
ATOM 841 C CA . ARG A 1 112 ? 54.170 59.730 50.175 1.00 13.93 100 ARG A CA 1
ATOM 842 C C . ARG A 1 112 ? 52.705 59.394 49.920 1.00 14.34 100 ARG A C 1
ATOM 843 O O . ARG A 1 112 ? 52.068 60.015 49.089 1.00 13.99 100 ARG A O 1
ATOM 851 N N . GLU A 1 113 ? 52.214 58.352 50.590 1.00 15.71 101 GLU A N 1
ATOM 852 C CA . GLU A 1 113 ? 50.988 57.687 50.184 1.00 13.36 101 GLU A CA 1
ATOM 853 C C . GLU A 1 113 ? 50.210 57.185 51.393 1.00 13.24 101 GLU A C 1
ATOM 854 O O . GLU A 1 113 ? 50.754 57.039 52.490 1.00 13.70 101 GLU A O 1
ATOM 860 N N . VAL A 1 114 ? 48.924 56.971 51.167 1.00 13.05 102 VAL A N 1
ATOM 861 C CA . VAL A 1 114 ? 48.104 56.135 52.031 1.00 14.17 102 VAL A CA 1
ATOM 862 C C . VAL A 1 114 ? 47.497 55.043 51.179 1.00 12.64 102 VAL A C 1
ATOM 863 O O . VAL A 1 114 ? 47.236 55.237 49.972 1.00 13.67 102 VAL A O 1
ATOM 867 N N . VAL A 1 115 ? 47.257 53.901 51.819 1.00 13.32 103 VAL A N 1
ATOM 868 C CA . VAL A 1 115 ? 46.493 52.832 51.225 1.00 13.74 103 VAL A CA 1
ATOM 869 C C . VAL A 1 115 ? 45.333 52.562 52.171 1.00 12.69 103 VAL A C 1
ATOM 870 O O . VAL A 1 115 ? 45.532 52.402 53.377 1.00 13.62 103 VAL A O 1
ATOM 874 N N . ILE A 1 116 ? 44.127 52.570 51.622 1.00 11.85 104 ILE A N 1
ATOM 875 C CA . ILE A 1 116 ? 42.908 52.526 52.384 1.00 11.09 104 ILE A CA 1
ATOM 876 C C . ILE A 1 116 ? 42.014 51.411 51.885 1.00 12.16 104 ILE A C 1
ATOM 877 O O . ILE A 1 116 ? 41.823 51.254 50.665 1.00 13.49 104 ILE A O 1
ATOM 882 N N . ALA A 1 117 ? 41.485 50.625 52.805 1.00 12.75 105 ALA A N 1
ATOM 883 C CA . ALA A 1 117 ? 40.561 49.557 52.427 1.00 11.06 105 ALA A CA 1
ATOM 884 C C . AL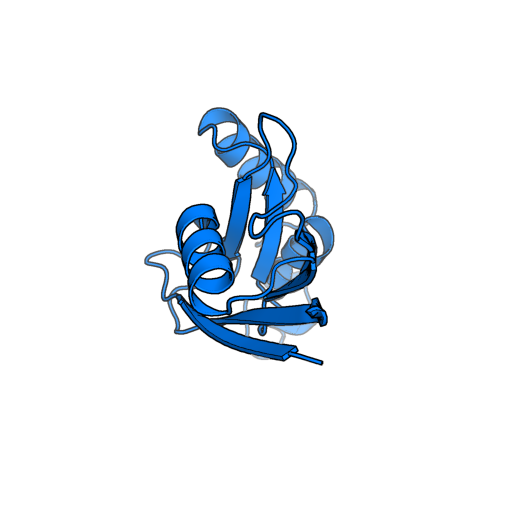A A 1 117 ? 39.229 50.144 51.961 1.00 11.91 105 ALA A C 1
ATOM 885 O O . ALA A 1 117 ? 38.727 51.113 52.561 1.00 13.37 105 ALA A O 1
ATOM 887 N N . ILE A 1 118 ? 38.664 4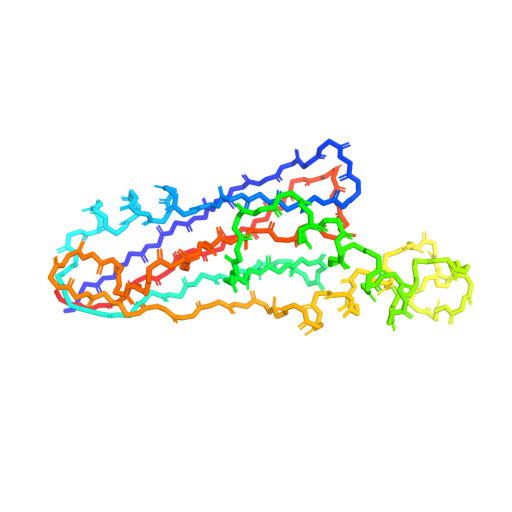9.536 50.915 1.00 11.85 106 ILE A N 1
ATOM 888 C CA . ILE A 1 118 ? 37.294 49.804 50.495 1.00 13.13 106 ILE A CA 1
ATOM 889 C C . ILE A 1 118 ? 36.464 48.609 50.900 1.00 13.86 106 ILE A C 1
ATOM 890 O O . ILE A 1 118 ? 36.743 47.476 50.490 1.00 11.81 106 ILE A O 1
ATOM 895 N N . THR A 1 119 ? 35.423 48.876 51.682 1.00 12.86 107 THR A N 1
ATOM 896 C CA . THR A 1 119 ? 34.550 47.855 52.212 1.00 13.02 107 THR A CA 1
ATOM 897 C C . THR A 1 119 ? 33.122 48.338 52.055 1.00 13.54 107 THR A C 1
ATOM 898 O O . THR A 1 119 ? 32.799 49.447 52.443 1.00 13.53 107 THR A O 1
ATOM 902 N N . ASP A 1 120 ? 32.272 47.513 51.467 1.00 13.35 108 ASP A N 1
ATOM 903 C CA . ASP A 1 120 ? 30.875 47.880 51.221 1.00 15.31 108 ASP A CA 1
ATOM 904 C C . ASP A 1 120 ? 30.732 49.293 50.597 1.00 15.35 108 ASP A C 1
ATOM 905 O O . ASP A 1 120 ? 29.951 50.135 51.059 1.00 16.09 108 ASP A O 1
ATOM 914 N N . ARG A 1 121 ? 31.510 49.530 49.542 1.00 13.89 109 ARG A N 1
ATOM 915 C CA . ARG A 1 121 ? 31.498 50.775 48.773 1.00 13.46 109 ARG A CA 1
ATOM 916 C C . ARG A 1 121 ? 32.021 52.027 49.489 1.00 14.13 109 ARG A C 1
ATOM 917 O O . ARG A 1 121 ? 31.851 53.140 48.984 1.00 17.01 109 ARG A O 1
ATOM 925 N N . LYS A 1 122 ? 32.689 51.871 50.629 1.00 13.82 110 LYS A N 1
ATOM 926 C CA . LYS A 1 122 ? 33.157 53.033 51.361 1.00 13.87 110 LYS A CA 1
ATOM 927 C C . LYS A 1 122 ? 34.562 52.828 51.834 1.00 13.74 110 LYS A C 1
ATOM 928 O O . LYS A 1 122 ? 34.974 51.695 52.090 1.00 14.82 110 LYS A O 1
ATOM 934 N N . MET A 1 123 ? 35.275 53.931 52.022 1.00 14.28 111 MET A N 1
ATOM 935 C CA . MET A 1 123 ? 36.558 53.886 52.702 1.00 14.91 111 MET A CA 1
ATOM 936 C C . MET A 1 123 ? 36.336 53.352 54.114 1.00 15.44 111 MET A C 1
ATOM 937 O O . MET A 1 123 ? 35.413 53.792 54.809 1.00 16.17 111 MET A O 1
ATOM 942 N N . ASP A 1 124 ? 37.183 52.407 54.516 1.00 14.16 112 ASP A N 1
ATOM 943 C CA . ASP A 1 124 ? 37.022 51.694 55.777 1.00 14.52 112 ASP A CA 1
ATOM 944 C C . ASP A 1 124 ? 37.921 52.375 56.806 1.00 16.66 112 ASP A C 1
ATOM 945 O O . ASP A 1 124 ? 39.090 52.012 56.960 1.00 18.02 112 ASP A O 1
ATOM 950 N N . LEU A 1 125 ? 37.385 53.410 57.442 1.00 15.89 113 LEU A N 1
ATOM 951 C CA . LEU A 1 125 ? 38.165 54.329 58.264 1.00 15.70 113 LEU A CA 1
ATOM 952 C C . LEU A 1 125 ? 37.708 54.289 59.709 1.00 15.19 113 LEU A C 1
ATOM 953 O O . LEU A 1 125 ? 36.517 54.026 60.003 1.00 17.94 113 LEU A O 1
ATOM 958 N N . GLY A 1 126 ? 38.647 54.602 60.594 1.00 15.31 114 GLY A N 1
ATOM 959 C CA . GLY A 1 126 ? 38.352 54.790 61.999 1.00 14.64 114 GLY A CA 1
ATOM 960 C C . GLY A 1 126 ? 37.697 56.129 62.209 1.00 16.55 114 GLY A C 1
ATOM 961 O O . GLY A 1 126 ? 37.537 56.897 61.271 1.00 16.13 114 GLY A O 1
ATOM 962 N N . PRO A 1 127 ? 37.331 56.416 63.465 1.00 17.61 115 PRO A N 1
ATOM 963 C CA . PRO A 1 127 ? 36.461 57.536 63.769 1.00 18.33 115 PRO A CA 1
ATOM 964 C C . PRO A 1 127 ? 37.028 58.914 63.441 1.00 18.84 115 PRO A C 1
ATOM 965 O O . PRO A 1 127 ? 36.263 59.825 63.146 1.00 20.29 115 PRO A O 1
ATOM 969 N N . TRP A 1 128 ? 38.344 59.063 63.494 1.00 14.31 116 TRP A N 1
ATOM 970 C CA . TRP A 1 128 ? 38.973 6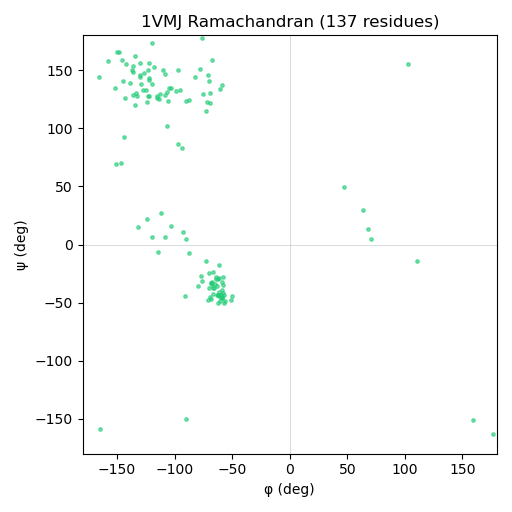0.365 63.346 1.00 15.42 116 TRP A CA 1
ATOM 971 C C . TRP A 1 128 ? 39.916 60.455 62.175 1.00 16.21 116 TRP A C 1
ATOM 972 O O . TRP A 1 128 ? 40.601 61.459 62.017 1.00 17.18 116 TRP A O 1
ATOM 983 N N . GLU A 1 129 ? 39.960 59.401 61.358 1.00 14.80 117 GLU A N 1
ATOM 984 C CA . GLU A 1 129 ? 40.824 59.403 60.187 1.00 13.31 117 GLU A CA 1
ATOM 985 C C . GLU A 1 129 ? 40.336 60.375 59.132 1.00 14.67 117 GLU A C 1
ATOM 986 O O . GLU A 1 129 ? 39.206 60.277 58.657 1.00 15.95 117 GLU A O 1
ATOM 992 N N . GLN A 1 130 ? 41.205 61.314 58.779 1.00 12.66 118 GLN A N 1
ATOM 993 C CA . GLN A 1 130 ? 40.968 62.199 57.653 1.00 13.32 118 GLN A CA 1
ATOM 994 C C . GLN A 1 130 ? 42.195 62.206 56.766 1.00 13.55 118 GLN A C 1
ATOM 995 O O . GLN A 1 130 ? 43.314 62.142 57.253 1.00 13.04 118 GLN A O 1
ATOM 1001 N N . VAL A 1 131 ? 41.984 62.288 55.460 1.00 11.92 119 VAL A N 1
ATOM 1002 C CA . VAL A 1 131 ? 43.081 62.236 54.501 1.00 13.59 119 VAL A CA 1
ATOM 1003 C C . VAL A 1 131 ? 43.440 63.659 54.075 1.00 13.05 119 VAL A C 1
ATOM 1004 O O . VAL A 1 131 ? 42.583 64.476 53.754 1.00 13.91 119 VAL A O 1
ATOM 1008 N N . PHE A 1 132 ? 44.746 63.921 54.105 1.00 12.26 120 PHE A N 1
ATOM 1009 C CA . PHE A 1 132 ? 45.334 65.217 53.770 1.00 12.99 120 PHE A CA 1
ATOM 1010 C C . PHE A 1 132 ? 46.337 65.152 52.653 1.00 14.32 120 PHE A C 1
ATOM 1011 O O . PHE A 1 132 ? 47.120 64.188 52.535 1.00 13.48 120 PHE A O 1
ATOM 1019 N N . TYR A 1 133 ? 46.310 66.210 51.851 1.00 13.32 121 TYR A N 1
ATOM 1020 C CA . TYR A 1 133 ? 47.422 66.573 50.994 1.00 13.15 121 TYR A CA 1
ATOM 1021 C C . TYR A 1 133 ? 48.288 67.503 51.813 1.00 13.46 121 TYR A C 1
ATOM 1022 O O . TYR A 1 133 ? 47.817 68.523 52.325 1.00 14.68 121 TYR A O 1
ATOM 1031 N N . GLY A 1 134 ? 49.557 67.136 51.952 1.00 13.57 122 GLY A N 1
ATOM 1032 C CA . GLY A 1 134 ? 50.541 67.938 52.638 1.00 14.13 122 GLY A CA 1
ATOM 1033 C C . GLY A 1 134 ? 51.472 68.563 51.633 1.00 12.35 122 GLY A C 1
ATOM 1034 O O . GLY A 1 134 ? 52.366 67.899 51.078 1.00 13.37 122 GLY A O 1
ATOM 1035 N N . GLU A 1 135 ? 51.254 69.831 51.352 1.00 12.20 123 GLU A N 1
ATOM 1036 C CA . GLU A 1 135 ? 52.086 70.561 50.423 1.00 12.80 123 GLU A CA 1
ATOM 1037 C C . GLU A 1 135 ? 53.281 71.168 51.144 1.00 13.17 123 GLU A C 1
ATOM 1038 O O . GLU A 1 135 ? 53.088 71.907 52.096 1.00 13.52 123 GLU A O 1
ATOM 1044 N N . PHE A 1 136 ? 54.503 70.867 50.692 1.00 13.42 124 PHE A N 1
ATOM 1045 C CA . PHE A 1 136 ? 55.700 71.462 51.273 1.00 13.85 124 PHE A CA 1
ATOM 1046 C C . PHE A 1 136 ? 56.478 72.373 50.326 1.00 13.90 124 PHE A C 1
ATOM 1047 O O . PHE A 1 136 ? 57.449 72.991 50.731 1.00 14.40 124 PHE A O 1
ATOM 1055 N N . ASP A 1 137 ? 56.063 72.416 49.058 1.00 14.58 125 ASP A N 1
ATOM 1056 C CA . ASP A 1 137 ? 56.683 73.317 48.075 1.00 13.93 125 ASP A CA 1
ATOM 1057 C C . ASP A 1 137 ? 55.648 73.700 47.013 1.00 14.82 125 ASP A C 1
ATOM 1058 O O . ASP A 1 137 ? 55.725 73.298 45.848 1.00 14.95 125 ASP A O 1
ATOM 1063 N N . GLY A 1 138 ? 54.684 74.484 47.464 1.00 12.85 126 GLY A N 1
ATOM 1064 C CA . GLY A 1 138 ? 53.494 74.795 46.673 1.00 13.57 126 GLY A CA 1
ATOM 1065 C C . GLY A 1 138 ? 53.607 76.031 45.802 1.00 13.75 126 GLY A C 1
ATOM 1066 O O . GLY A 1 138 ? 54.678 76.358 45.328 1.00 14.76 126 GLY A O 1
ATOM 1067 N N . MET A 1 139 ? 52.472 76.691 45.573 1.00 15.45 127 MET A N 1
ATOM 1068 C CA . MET A 1 139 ? 52.394 77.836 44.654 1.00 15.48 127 MET A CA 1
ATOM 1069 C C . MET A 1 139 ? 52.721 77.451 43.218 1.00 16.75 127 MET A C 1
ATOM 1070 O O . MET A 1 139 ? 53.202 78.273 42.438 1.00 18.54 127 MET A O 1
ATOM 1075 N N . ARG A 1 140 ? 52.429 76.202 42.865 1.00 15.30 128 ARG A N 1
ATOM 1076 C CA . ARG A 1 140 ? 52.562 75.713 41.499 1.00 16.15 128 ARG A CA 1
ATOM 1077 C C . ARG A 1 140 ? 51.646 74.506 41.403 1.00 17.42 128 ARG A C 1
ATOM 1078 O O . ARG A 1 140 ? 51.330 73.901 42.425 1.00 18.58 128 ARG A O 1
ATOM 1086 N N . PRO A 1 141 ? 51.217 74.143 40.176 1.00 19.93 129 PRO A N 1
ATOM 1087 C CA . PRO A 1 141 ? 50.259 73.051 40.035 1.00 18.85 129 PRO A CA 1
ATOM 1088 C C . PRO A 1 141 ? 50.890 71.695 40.322 1.00 17.39 129 PRO A C 1
ATOM 1089 O O . PRO A 1 141 ? 51.893 71.317 39.708 1.00 18.11 129 PRO A O 1
ATOM 1093 N N . LYS A 1 142 ? 50.317 70.988 41.292 1.00 15.91 130 LYS A N 1
ATOM 1094 C CA . LYS A 1 142 ? 50.836 69.708 41.710 1.00 15.16 130 LYS A CA 1
ATOM 1095 C C . LYS A 1 142 ? 49.702 68.730 41.852 1.00 16.35 130 LYS A C 1
ATOM 1096 O O . LYS A 1 142 ? 48.524 69.097 41.923 1.00 17.78 130 LYS A O 1
ATOM 1102 N N . ARG A 1 143 ? 50.061 67.456 41.859 1.00 15.30 131 ARG A N 1
ATOM 1103 C CA . ARG A 1 143 ? 49.094 66.408 41.648 1.00 13.74 131 ARG A CA 1
ATOM 1104 C C . ARG A 1 143 ? 49.166 65.326 42.690 1.00 14.64 131 ARG A C 1
ATOM 1105 O O . ARG A 1 143 ? 50.234 64.981 43.171 1.00 13.88 131 ARG A O 1
ATOM 1113 N N . VAL A 1 144 ? 47.984 64.790 42.981 1.00 13.19 132 VAL A N 1
ATOM 1114 C CA . VAL A 1 144 ? 47.774 63.596 43.773 1.00 13.41 132 VAL A CA 1
ATOM 1115 C C . VAL A 1 144 ? 47.072 62.570 42.907 1.00 15.09 132 VAL A C 1
A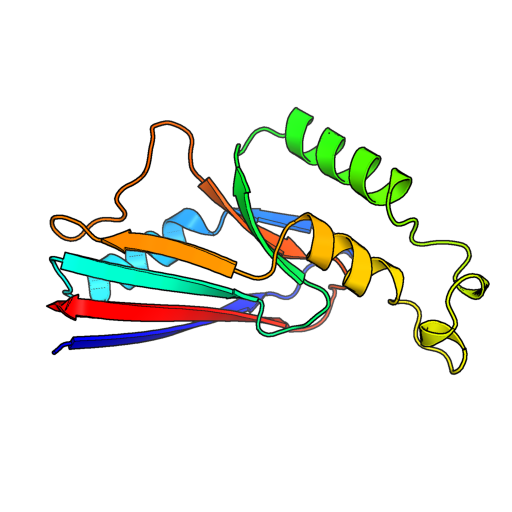TOM 1116 O O . VAL A 1 144 ? 46.168 62.906 42.139 1.00 14.22 132 VAL A O 1
ATOM 1120 N N . LEU A 1 145 ? 47.500 61.330 43.022 1.00 12.64 133 LEU A N 1
ATOM 1121 C CA . LEU A 1 145 ? 46.894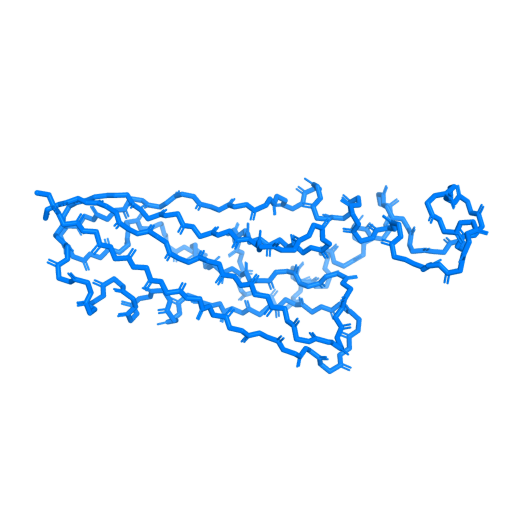 60.228 42.292 1.00 12.46 133 LEU A CA 1
ATOM 1122 C C . LEU A 1 145 ? 46.012 59.419 43.213 1.00 13.40 133 LEU A C 1
ATOM 1123 O O . LEU A 1 145 ? 46.407 59.119 44.336 1.00 14.26 133 LEU A O 1
ATOM 1128 N N . VAL A 1 146 ? 44.811 59.079 42.739 1.00 13.17 134 VAL A N 1
ATOM 1129 C CA . VAL A 1 146 ? 43.935 58.114 43.381 1.00 13.17 134 VAL A CA 1
ATOM 1130 C C . VAL A 1 146 ? 43.793 56.948 42.421 1.00 13.14 134 VAL A C 1
ATOM 1131 O O . VAL A 1 146 ? 43.458 57.140 41.251 1.00 13.33 134 VAL A O 1
ATOM 1135 N N . LYS A 1 147 ? 44.081 55.757 42.931 1.00 13.42 135 LYS A N 1
ATOM 1136 C CA . LYS A 1 147 ? 43.927 54.535 42.199 1.00 12.65 135 LYS A CA 1
ATOM 1137 C C . LYS A 1 147 ? 43.214 53.508 43.060 1.00 11.64 135 LYS A C 1
ATOM 1138 O O . LYS A 1 147 ? 43.586 53.293 44.194 1.00 14.41 135 LYS A O 1
ATOM 1144 N N . ILE A 1 148 ? 42.145 52.922 42.518 1.00 13.11 136 ILE A N 1
ATOM 1145 C CA . ILE A 1 148 ? 41.357 51.926 43.230 1.00 11.99 136 ILE A CA 1
ATOM 1146 C C . ILE A 1 148 ? 41.260 50.678 42.414 1.00 13.65 136 ILE A C 1
ATOM 1147 O O . ILE A 1 148 ? 41.030 50.743 41.217 1.00 14.32 136 ILE A O 1
ATOM 1152 N N . ILE A 1 149 ? 41.497 49.546 43.036 1.00 14.32 137 ILE A N 1
ATOM 1153 C CA . ILE A 1 149 ? 41.266 48.273 42.373 1.00 15.92 137 ILE A CA 1
ATOM 1154 C C . ILE A 1 149 ? 40.371 47.398 43.236 1.00 14.20 137 ILE A C 1
ATOM 1155 O O . ILE A 1 149 ? 40.401 47.481 44.478 1.00 13.94 137 ILE A O 1
ATOM 1160 N N . GLY A 1 150 ? 39.561 46.574 42.595 1.00 15.73 138 GLY A N 1
ATOM 1161 C CA . GLY A 1 150 ? 38.764 45.624 43.354 1.00 16.30 138 GLY A CA 1
ATOM 1162 C C . GLY A 1 150 ? 37.596 45.175 42.542 1.00 18.37 138 GLY A C 1
ATOM 1163 O O . GLY A 1 150 ? 37.670 45.182 41.317 1.00 20.15 138 GLY A O 1
ATOM 1164 N N . GLU A 1 151 ? 36.511 44.831 43.226 1.00 18.54 139 GLU A N 1
ATOM 1165 C CA . GLU A 1 151 ? 35.257 44.470 42.571 1.00 20.39 139 GLU A CA 1
ATOM 1166 C C . GLU A 1 151 ? 34.112 45.124 43.312 1.00 23.47 139 GLU A C 1
ATOM 1167 O O . GLU A 1 151 ? 34.078 45.070 44.528 1.00 24.63 139 GLU A O 1
#

Secondary structure (DSSP, 8-state):
-EEEEEEEEE--SSSSEEEE-HHHHHHHHHHH--SSEEEEEEESSTTEEEEEE---HHHHHHHHHHHHHHS----GGG-GGGTTS---HHHHHHHHHH-SEEEEEEETTEE---TT-EEEEEESS-SS-EEEEEEEEE-

Nearest PDB structures (foldseek):
  1vmj-assembly1_A  TM=1.007E+00  e=1.026E-31  Thermotoga maritima MSB8
  2p6c-assembly1_A  TM=9.903E-01  e=1.026E-22  Aquifex aeolicus VF5
  1vph-assembly2_E  TM=9.408E-01  e=1.188E-16  Saccharolobus solfataricus P2
  1ve0-assembly1_A  TM=9.294E-01  e=9.842E-17  Sulfurisphaera tokodaii
  2p6h-assembly1_A  TM=9.406E-01  e=9.506E-15  Aeropyrum pernix

Organism: Thermotoga maritima (strain ATCC 43589 / DSM 3109 / JCM 10099 / NBRC 100826 / MSB8) (NCBI:txid243274)

InterPro domains:
  IPR001602 UPF0047 protein YjbQ-like [PF01894] (20-136)
  IPR001602 UPF0047 protein YjbQ-like [PIRSF004681] (4-139)
  IPR001602 UPF0047 protein YjbQ-like [PTHR30615] (6-138)
  IPR001602 UPF0047 protein YjbQ-like [TIGR00149] (7-139)
  IPR035917 YjbQ-like superfamily [G3DSA:2.60.120.460] (1-139)
  IPR035917 YjbQ-like superfamily [SSF111038] (1-139)